Protein AF-A0A9P1DTA5-F1 (afdb_monomer)

Structure (mmCIF, N/CA/C/O backbone):
data_AF-A0A9P1DTA5-F1
#
_entry.id   AF-A0A9P1DTA5-F1
#
loop_
_atom_site.group_PDB
_atom_site.id
_atom_site.type_symbol
_atom_site.label_atom_id
_atom_site.label_alt_id
_atom_site.label_comp_id
_atom_site.label_asym_id
_atom_site.label_entity_id
_atom_site.label_seq_id
_atom_site.pdbx_PDB_ins_code
_atom_site.Cartn_x
_atom_site.Cartn_y
_atom_site.Cartn_z
_atom_site.occupancy
_atom_site.B_iso_or_equiv
_atom_site.auth_seq_id
_atom_site.auth_comp_id
_atom_site.auth_asym_id
_atom_site.auth_atom_id
_atom_site.pdbx_PDB_model_num
ATOM 1 N N . MET A 1 1 ? 10.257 5.209 1.543 1.00 64.12 1 MET A N 1
ATOM 2 C CA . MET A 1 1 ? 9.794 6.612 1.663 1.00 64.12 1 MET A CA 1
ATOM 3 C C . MET A 1 1 ? 10.081 7.332 0.352 1.00 64.12 1 MET A C 1
ATOM 5 O O . MET A 1 1 ? 11.055 6.969 -0.294 1.00 64.12 1 MET A O 1
ATOM 9 N N . VAL A 1 2 ? 9.250 8.292 -0.059 1.00 63.94 2 VAL A N 1
ATOM 10 C CA . VAL A 1 2 ? 9.518 9.131 -1.244 1.00 63.94 2 VAL A CA 1
ATOM 11 C C . VAL A 1 2 ? 10.101 10.446 -0.762 1.00 63.94 2 VAL A C 1
ATOM 13 O O . VAL A 1 2 ? 9.492 11.074 0.106 1.00 63.94 2 VAL A O 1
ATOM 16 N N . GLN A 1 3 ? 11.254 10.836 -1.298 1.00 70.38 3 GLN A N 1
ATOM 17 C CA . GLN A 1 3 ? 11.887 12.116 -1.003 1.00 70.38 3 GLN A CA 1
ATOM 18 C C . GLN A 1 3 ? 11.440 13.157 -2.036 1.00 70.38 3 GLN A C 1
ATOM 20 O O . GLN A 1 3 ? 11.428 12.881 -3.235 1.00 70.38 3 GLN A O 1
ATOM 25 N N . GLN A 1 4 ? 11.030 14.325 -1.560 1.00 68.94 4 GLN A N 1
ATOM 26 C CA . GLN A 1 4 ? 10.697 15.496 -2.361 1.00 68.94 4 GLN A CA 1
ATOM 27 C C . GLN A 1 4 ? 11.977 16.251 -2.753 1.00 68.94 4 GLN A C 1
ATOM 29 O O . GLN A 1 4 ? 13.050 16.020 -2.194 1.00 68.94 4 GLN A O 1
ATOM 34 N N . SER A 1 5 ? 11.870 17.172 -3.714 1.00 71.00 5 SER A N 1
ATOM 35 C CA . SER A 1 5 ? 13.001 17.967 -4.218 1.00 71.00 5 SER A CA 1
ATOM 36 C C . SER A 1 5 ? 13.655 18.868 -3.164 1.00 71.00 5 SER A C 1
ATOM 38 O O . SER A 1 5 ? 14.807 19.250 -3.325 1.00 71.00 5 SER A O 1
ATOM 40 N N . ASP A 1 6 ? 12.937 19.196 -2.089 1.00 78.06 6 ASP A N 1
ATOM 41 C CA . ASP A 1 6 ? 13.423 19.965 -0.935 1.00 78.06 6 ASP A CA 1
ATOM 42 C C . ASP A 1 6 ? 14.106 19.089 0.137 1.00 78.06 6 ASP A C 1
ATOM 44 O O . ASP A 1 6 ? 14.472 19.571 1.208 1.00 78.06 6 ASP A O 1
ATOM 48 N N . GLY A 1 7 ? 14.260 17.788 -0.128 1.00 68.50 7 GLY A N 1
ATOM 49 C CA . GLY A 1 7 ? 14.837 16.819 0.799 1.00 68.50 7 GLY A CA 1
ATOM 50 C C . GLY A 1 7 ? 13.861 16.281 1.851 1.00 68.50 7 GLY A C 1
ATOM 51 O O . GLY A 1 7 ? 14.233 15.355 2.578 1.00 68.50 7 GLY A O 1
ATOM 52 N N . SER A 1 8 ? 12.628 16.796 1.920 1.00 73.12 8 SER A N 1
ATOM 53 C CA . SER A 1 8 ? 11.577 16.299 2.816 1.00 73.12 8 SER A CA 1
ATOM 54 C C . SER A 1 8 ? 10.996 14.969 2.324 1.00 73.12 8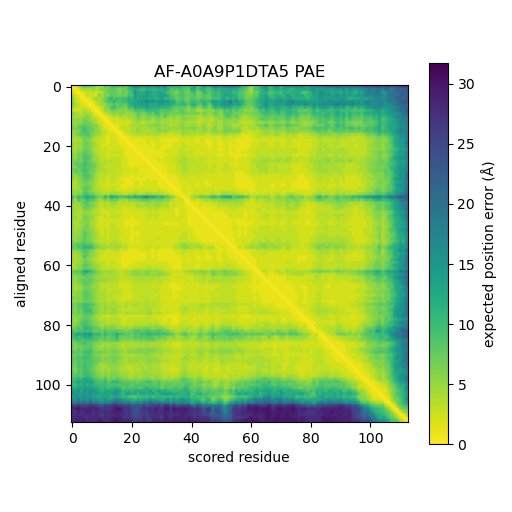 SER A C 1
ATOM 56 O O . SER A 1 8 ? 11.146 14.598 1.164 1.00 73.12 8 SER A O 1
ATOM 58 N N . TYR A 1 9 ? 10.318 14.217 3.194 1.00 76.12 9 TYR A N 1
ATOM 59 C CA . TYR A 1 9 ? 9.663 12.964 2.808 1.00 76.12 9 TYR A CA 1
ATOM 60 C C . TYR A 1 9 ? 8.145 13.130 2.735 1.00 76.12 9 TYR A C 1
ATOM 62 O O . TYR A 1 9 ? 7.539 13.708 3.633 1.00 76.12 9 TYR A O 1
ATOM 70 N N . ILE A 1 10 ? 7.520 12.529 1.716 1.00 76.06 10 ILE A N 1
ATOM 71 C CA . ILE A 1 10 ? 6.056 12.556 1.511 1.00 76.06 10 ILE A CA 1
ATOM 72 C C . ILE A 1 10 ? 5.302 11.858 2.660 1.00 76.06 10 ILE A C 1
ATOM 74 O O . ILE A 1 10 ? 4.147 12.178 2.939 1.00 76.06 10 ILE A O 1
ATOM 78 N N . ALA A 1 11 ? 5.948 10.906 3.340 1.00 79.62 11 ALA A N 1
ATOM 79 C CA . ALA A 1 11 ? 5.387 10.197 4.484 1.00 79.62 11 ALA A CA 1
ATOM 80 C C . ALA A 1 11 ? 6.479 9.827 5.496 1.00 79.62 11 ALA A C 1
ATOM 82 O O . ALA A 1 11 ? 7.542 9.326 5.118 1.00 79.62 11 ALA A O 1
ATOM 83 N N . LYS A 1 12 ? 6.187 10.013 6.789 1.00 80.88 12 LYS A N 1
ATOM 84 C CA . LYS A 1 12 ? 7.048 9.584 7.898 1.00 80.88 12 LYS A CA 1
ATOM 85 C C . LYS A 1 12 ? 6.713 8.144 8.292 1.00 80.88 12 LYS A C 1
ATOM 87 O O . LYS A 1 12 ? 5.633 7.888 8.816 1.00 80.88 12 LYS A O 1
ATOM 92 N N . CYS A 1 13 ? 7.642 7.222 8.059 1.00 84.00 13 CYS A N 1
ATOM 93 C CA . CYS A 1 13 ? 7.523 5.817 8.460 1.00 84.00 13 CYS A CA 1
ATOM 94 C C . CYS A 1 13 ? 8.271 5.602 9.789 1.00 84.00 13 CYS A C 1
ATOM 96 O O . CYS A 1 13 ? 9.454 5.943 9.836 1.00 84.00 13 CYS A O 1
ATOM 98 N N . PRO A 1 14 ? 7.644 5.062 10.856 1.00 81.69 14 PRO A N 1
ATOM 99 C CA . PRO A 1 14 ? 8.314 4.863 12.148 1.00 81.69 14 PRO A CA 1
ATOM 100 C C . PRO A 1 14 ? 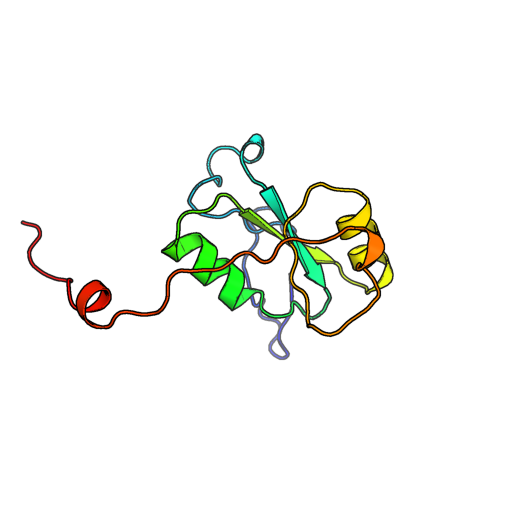9.578 3.993 12.072 1.00 81.69 14 PRO A C 1
ATOM 102 O O . PRO A 1 14 ? 10.548 4.260 12.770 1.00 81.69 14 PRO A O 1
ATOM 105 N N . ASP A 1 15 ? 9.578 2.993 11.192 1.00 83.00 15 ASP A N 1
ATOM 106 C CA . ASP A 1 15 ? 10.688 2.065 10.936 1.00 83.00 15 ASP A CA 1
ATOM 107 C C . ASP A 1 15 ? 11.510 2.439 9.680 1.00 83.00 15 ASP A C 1
ATOM 109 O O . ASP A 1 15 ? 12.358 1.674 9.217 1.00 83.00 15 ASP A O 1
ATOM 113 N N . GLY A 1 16 ? 11.217 3.594 9.072 1.00 83.31 16 GLY A N 1
ATOM 114 C CA . GLY A 1 16 ? 11.819 4.056 7.819 1.00 83.31 16 GLY A CA 1
ATOM 115 C C . GLY A 1 16 ? 11.333 3.349 6.543 1.00 83.31 16 GLY A C 1
ATOM 116 O O . GLY A 1 16 ? 11.763 3.729 5.449 1.00 83.31 16 GLY A O 1
ATOM 117 N N . ARG A 1 17 ? 10.439 2.354 6.624 1.00 85.81 17 ARG A N 1
ATOM 118 C CA . ARG A 1 17 ? 10.028 1.523 5.471 1.00 85.81 17 ARG A CA 1
ATOM 119 C C . ARG A 1 17 ? 8.521 1.400 5.297 1.00 85.81 17 ARG A C 1
ATOM 121 O O . ARG A 1 17 ? 8.054 1.444 4.155 1.00 85.81 17 ARG A O 1
ATOM 128 N N . TRP A 1 18 ? 7.789 1.256 6.390 1.00 91.25 18 TRP A N 1
ATOM 129 C CA . TRP A 1 18 ? 6.358 1.016 6.419 1.00 91.25 18 TRP A CA 1
ATOM 130 C C . TRP A 1 18 ? 5.633 2.135 7.151 1.00 91.25 18 TRP A C 1
ATOM 132 O O . TRP A 1 18 ? 6.022 2.590 8.228 1.00 91.25 18 TRP A O 1
ATOM 142 N N . TRP A 1 19 ? 4.520 2.554 6.568 1.00 93.69 19 TRP A N 1
ATOM 143 C CA . TRP A 1 19 ? 3.552 3.400 7.236 1.00 93.69 19 TRP A CA 1
ATOM 144 C C . TRP A 1 19 ? 2.355 2.539 7.662 1.00 93.69 19 TRP A C 1
ATOM 146 O O . TRP A 1 19 ? 1.581 2.122 6.799 1.00 93.69 19 TRP A O 1
ATOM 156 N N . PRO A 1 20 ? 2.200 2.211 8.957 1.00 95.19 20 PRO A N 1
ATOM 157 C CA . PRO A 1 20 ? 1.049 1.453 9.431 1.00 95.19 20 PRO A CA 1
ATOM 158 C C . PRO A 1 20 ? -0.164 2.362 9.663 1.00 95.19 20 PRO A C 1
ATOM 160 O O . PRO A 1 20 ? -0.069 3.398 10.327 1.00 95.19 20 PRO A O 1
ATOM 163 N N . ALA A 1 21 ? -1.323 1.947 9.154 1.00 95.38 21 ALA A N 1
ATOM 164 C CA . ALA A 1 21 ? -2.585 2.652 9.331 1.00 95.38 21 ALA A CA 1
ATOM 165 C C . ALA A 1 21 ? -3.027 2.679 10.808 1.00 95.38 21 ALA A C 1
ATOM 167 O O . ALA A 1 21 ? -2.706 1.758 11.570 1.00 95.38 21 ALA A O 1
ATOM 168 N N . PRO A 1 22 ? -3.834 3.675 11.230 1.00 95.31 22 PRO A N 1
ATOM 169 C CA . PRO A 1 22 ? -4.335 3.767 12.603 1.00 95.31 22 PRO A CA 1
ATOM 170 C C . PRO A 1 22 ? -4.995 2.483 13.124 1.00 95.31 22 PRO A C 1
ATOM 172 O O . PRO A 1 22 ? -4.806 2.144 14.288 1.00 95.31 22 PRO A O 1
ATOM 175 N N . ALA A 1 23 ? -5.697 1.750 12.255 1.00 96.69 23 ALA A N 1
ATOM 176 C CA . ALA A 1 23 ? -6.400 0.514 12.596 1.00 96.69 23 ALA A CA 1
ATOM 177 C C . ALA A 1 23 ? -5.480 -0.658 12.997 1.00 96.69 23 ALA A C 1
ATOM 179 O O . ALA A 1 23 ? -5.940 -1.578 13.666 1.00 96.69 23 ALA A O 1
ATOM 180 N N . CYS A 1 24 ? -4.197 -0.644 12.610 1.00 95.94 24 CYS A N 1
ATOM 181 C CA . CYS A 1 24 ? -3.265 -1.744 12.894 1.00 95.94 24 CYS A CA 1
ATOM 182 C C . CYS A 1 24 ? -1.896 -1.302 13.438 1.00 95.94 24 CYS A C 1
ATOM 184 O O . CYS A 1 24 ? -1.051 -2.140 13.729 1.00 95.94 24 CYS A O 1
ATOM 186 N N . ARG A 1 25 ? -1.650 -0.002 13.649 1.00 94.38 25 ARG A N 1
ATOM 187 C CA . ARG A 1 25 ? -0.346 0.498 14.136 1.00 94.38 25 ARG A CA 1
ATOM 188 C C . ARG A 1 25 ? 0.052 0.033 15.542 1.00 94.38 25 ARG A C 1
ATOM 190 O O . ARG A 1 25 ? 1.216 0.166 15.897 1.00 94.38 25 ARG A O 1
ATOM 197 N N . SER A 1 26 ? -0.893 -0.464 16.341 1.00 94.81 26 SER A N 1
ATOM 198 C CA . SER A 1 26 ? -0.609 -1.076 17.646 1.00 94.81 26 SER A CA 1
ATOM 199 C C . SER A 1 26 ? -0.150 -2.533 17.540 1.00 94.81 26 SER A C 1
ATOM 201 O O . SER A 1 26 ? 0.469 -3.031 18.473 1.00 94.81 26 SER A O 1
ATOM 203 N N . ASP A 1 27 ? -0.440 -3.209 16.425 1.00 94.94 27 ASP A N 1
ATOM 204 C CA . ASP A 1 27 ? -0.098 -4.609 16.177 1.00 94.94 27 ASP A CA 1
ATOM 205 C C . ASP A 1 27 ? 0.048 -4.852 14.667 1.00 94.94 27 ASP A C 1
ATOM 207 O O . ASP A 1 27 ? -0.928 -5.073 13.943 1.00 94.94 27 ASP A O 1
ATOM 211 N N . LEU A 1 28 ? 1.298 -4.818 14.194 1.00 92.50 28 LEU A N 1
ATOM 212 C CA . LEU A 1 28 ? 1.617 -4.925 12.769 1.00 92.50 28 LEU A CA 1
ATOM 213 C C . LEU A 1 28 ? 1.221 -6.274 12.156 1.00 92.50 28 LEU A C 1
ATOM 215 O O . LEU A 1 28 ? 1.062 -6.351 10.939 1.00 92.50 28 LEU A O 1
ATOM 219 N N . THR A 1 29 ? 1.013 -7.319 12.966 1.00 93.69 29 THR A N 1
ATOM 220 C CA . THR A 1 29 ? 0.574 -8.636 12.470 1.00 93.69 29 THR A CA 1
ATOM 221 C C . THR A 1 29 ? -0.847 -8.607 11.904 1.00 93.69 29 THR A C 1
ATOM 223 O O . THR A 1 29 ? -1.214 -9.463 11.102 1.00 93.69 29 THR A O 1
ATOM 226 N N . LYS A 1 30 ? -1.633 -7.587 12.273 1.00 95.06 30 LYS A N 1
ATOM 227 C CA . LYS A 1 30 ? -2.995 -7.356 11.775 1.00 95.06 30 LYS A CA 1
ATOM 228 C C . LYS A 1 30 ? -3.038 -6.522 10.501 1.00 95.06 30 LYS A C 1
ATOM 230 O O . LYS A 1 30 ? -4.109 -6.365 9.918 1.00 95.06 30 LYS A O 1
ATOM 235 N N . CYS A 1 31 ? -1.910 -5.949 10.085 1.00 95.62 31 CYS A N 1
ATOM 236 C CA . CYS A 1 31 ? -1.866 -5.129 8.887 1.00 95.62 31 CYS A CA 1
ATOM 237 C C . CYS A 1 31 ? -1.848 -5.992 7.617 1.00 95.62 31 CYS A C 1
ATOM 239 O O . CYS A 1 31 ? -1.158 -7.004 7.526 1.00 95.62 31 CYS A O 1
ATOM 241 N N . ILE A 1 32 ? -2.542 -5.520 6.587 1.00 96.19 32 ILE A N 1
ATOM 242 C CA . ILE A 1 32 ? -2.458 -6.015 5.220 1.00 96.19 32 ILE A CA 1
ATOM 243 C C . ILE A 1 32 ? -1.270 -5.314 4.546 1.00 96.19 32 ILE A C 1
ATOM 245 O O . ILE A 1 32 ? -1.272 -4.076 4.453 1.00 96.19 32 ILE A O 1
ATOM 249 N N . PRO A 1 33 ? -0.259 -6.057 4.056 1.00 95.50 33 PRO A N 1
ATOM 250 C CA . PRO A 1 33 ? 0.816 -5.473 3.266 1.00 95.50 33 PRO A CA 1
ATOM 251 C C . PRO A 1 33 ? 0.226 -4.732 2.068 1.00 95.50 33 PRO A C 1
ATOM 253 O O . PRO A 1 33 ? -0.601 -5.276 1.338 1.00 95.50 33 PRO A O 1
ATOM 256 N N . THR A 1 34 ? 0.610 -3.472 1.900 1.00 95.75 34 THR A N 1
ATOM 257 C CA . THR A 1 34 ? 0.092 -2.597 0.852 1.00 95.75 34 THR A CA 1
ATOM 258 C C . THR A 1 34 ? 1.243 -1.951 0.104 1.00 95.75 34 THR A C 1
ATOM 260 O O . THR A 1 34 ? 2.051 -1.232 0.693 1.00 95.75 34 THR A O 1
ATOM 263 N N . PHE A 1 35 ? 1.326 -2.195 -1.199 1.00 94.88 35 PHE A N 1
ATOM 264 C CA . PHE A 1 35 ? 2.453 -1.745 -2.007 1.00 94.88 35 PHE A CA 1
ATOM 265 C C . PHE A 1 35 ? 2.053 -0.659 -3.000 1.00 94.88 35 PHE A C 1
ATOM 267 O O . PHE A 1 35 ? 1.033 -0.730 -3.682 1.00 94.88 35 PHE A O 1
ATOM 274 N N . THR A 1 36 ? 2.925 0.328 -3.140 1.0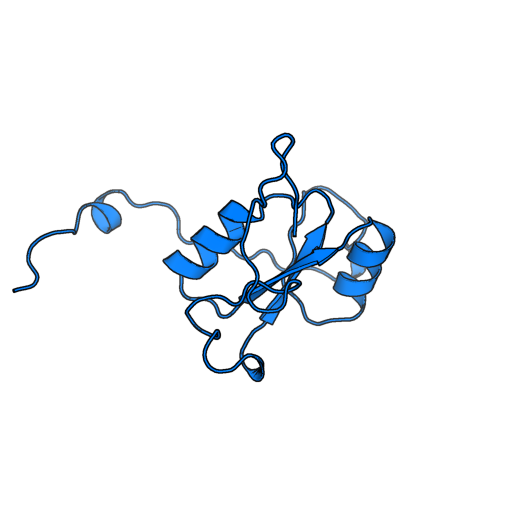0 92.88 36 THR A N 1
ATOM 275 C CA . THR A 1 36 ? 2.991 1.189 -4.321 1.00 92.88 36 THR A CA 1
ATOM 276 C C . THR A 1 36 ? 4.374 1.070 -4.951 1.00 92.88 36 THR A C 1
ATOM 278 O O . THR A 1 36 ? 5.298 0.549 -4.319 1.00 92.88 36 THR A O 1
ATOM 281 N N . ALA A 1 37 ? 4.542 1.531 -6.185 1.00 89.75 37 ALA A N 1
ATOM 282 C CA . ALA A 1 37 ? 5.851 1.595 -6.826 1.00 89.75 37 ALA A CA 1
ATOM 283 C C . ALA A 1 37 ? 6.400 3.023 -6.798 1.00 89.75 37 ALA A C 1
ATOM 285 O O . ALA A 1 37 ? 5.656 3.988 -6.614 1.00 89.75 37 ALA A O 1
ATOM 286 N N . SER A 1 38 ? 7.716 3.152 -6.951 1.00 81.69 38 SER A N 1
ATOM 287 C CA . SER A 1 38 ? 8.416 4.435 -7.030 1.00 81.69 38 SER A CA 1
ATOM 288 C C . SER A 1 38 ? 7.899 5.284 -8.203 1.00 81.69 38 SER A C 1
ATOM 290 O O . SER A 1 38 ? 7.764 4.746 -9.302 1.00 81.69 38 SER A O 1
ATOM 292 N N . PRO A 1 39 ? 7.611 6.588 -8.006 1.00 84.00 39 PRO A N 1
ATOM 293 C CA . PRO A 1 39 ? 7.919 7.433 -6.846 1.00 84.00 39 PRO A CA 1
ATOM 294 C C . PRO A 1 39 ? 6.794 7.520 -5.794 1.00 84.00 39 PRO A C 1
ATOM 296 O O . PRO A 1 39 ? 6.576 8.570 -5.211 1.00 84.00 39 PRO A O 1
ATOM 299 N N . GLY A 1 40 ? 6.051 6.448 -5.525 1.00 86.62 40 GLY A N 1
ATOM 300 C CA . GLY A 1 40 ? 4.983 6.411 -4.520 1.00 86.62 40 GLY A CA 1
ATOM 301 C C . GLY A 1 40 ? 3.617 6.825 -5.057 1.00 86.62 40 GLY A C 1
ATOM 302 O O . GLY A 1 40 ? 2.931 7.665 -4.466 1.00 86.62 40 GLY A O 1
ATOM 303 N N . TRP A 1 41 ? 3.201 6.231 -6.174 1.00 88.19 41 TRP A N 1
ATOM 304 C CA . TRP A 1 41 ? 1.911 6.523 -6.799 1.00 88.19 41 TRP A CA 1
ATOM 305 C C . TRP A 1 41 ? 0.745 6.370 -5.820 1.00 88.19 41 TRP A C 1
ATOM 307 O O . TRP A 1 41 ? 0.612 5.354 -5.133 1.00 88.19 41 TRP A O 1
ATOM 317 N N . LYS A 1 42 ? -0.088 7.417 -5.744 1.00 90.50 42 LYS A N 1
ATOM 318 C CA . LYS A 1 42 ? -1.253 7.524 -4.848 1.00 90.50 42 LYS A CA 1
ATOM 319 C C . LYS A 1 42 ? -0.957 7.270 -3.360 1.00 90.50 42 LYS A C 1
ATOM 321 O O . LYS A 1 42 ? -1.900 7.058 -2.604 1.00 90.50 42 LYS A O 1
ATOM 326 N N . LEU A 1 43 ? 0.301 7.343 -2.910 1.00 91.56 43 LEU A N 1
ATOM 327 C CA . LEU A 1 43 ? 0.688 7.046 -1.524 1.00 91.56 43 LEU A CA 1
ATOM 328 C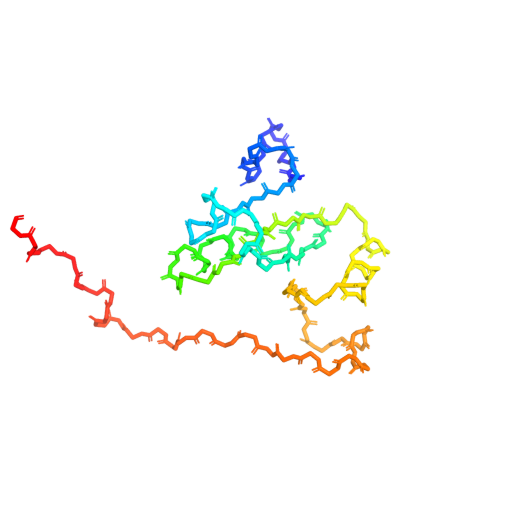 C . LEU A 1 43 ? -0.158 7.825 -0.504 1.00 91.56 43 LEU A C 1
ATOM 330 O O . LEU A 1 43 ? -0.786 7.222 0.361 1.00 91.56 43 LEU A O 1
ATOM 334 N N . GLN A 1 44 ? -0.227 9.152 -0.647 1.00 90.75 44 GLN A N 1
ATOM 335 C CA . GLN A 1 44 ? -1.001 10.013 0.254 1.00 90.75 44 GLN A CA 1
ATOM 336 C C . GLN A 1 44 ? -2.499 9.696 0.221 1.00 90.75 44 GLN A C 1
ATOM 338 O O . GLN A 1 44 ? -3.139 9.680 1.267 1.00 90.75 44 GLN A O 1
ATOM 343 N N . ALA A 1 45 ? -3.050 9.401 -0.959 1.00 91.56 45 ALA A N 1
ATOM 344 C CA . ALA A 1 45 ? -4.457 9.040 -1.096 1.00 91.56 45 ALA A CA 1
ATOM 345 C C . ALA A 1 45 ? -4.759 7.724 -0.369 1.00 91.56 45 ALA A C 1
ATOM 347 O O . ALA A 1 45 ? -5.706 7.664 0.401 1.00 91.56 45 ALA A O 1
ATOM 348 N N . MET A 1 46 ? -3.912 6.701 -0.517 1.00 93.12 46 MET A N 1
ATOM 349 C CA . MET A 1 46 ? -4.065 5.442 0.221 1.00 93.12 46 MET A CA 1
ATOM 350 C C . MET A 1 46 ? -3.948 5.644 1.735 1.00 93.12 46 MET A C 1
ATOM 352 O O . MET A 1 46 ? -4.762 5.106 2.481 1.00 93.12 46 MET A O 1
ATOM 356 N N . MET A 1 47 ? -3.007 6.471 2.201 1.00 93.31 47 MET A N 1
ATOM 357 C CA . MET A 1 47 ? -2.918 6.845 3.619 1.00 93.31 47 MET A CA 1
ATOM 358 C C . MET A 1 47 ? -4.209 7.520 4.105 1.00 93.31 47 MET A C 1
ATOM 360 O O . MET A 1 47 ? -4.744 7.151 5.148 1.00 93.31 47 MET A O 1
ATOM 364 N N . GLN A 1 48 ? -4.759 8.461 3.336 1.00 92.69 48 GLN A N 1
ATOM 365 C CA . GLN A 1 48 ? -6.023 9.122 3.668 1.00 92.69 48 GLN A CA 1
ATOM 366 C C . GLN A 1 48 ? -7.203 8.144 3.658 1.00 92.69 48 GLN A C 1
ATOM 368 O O . GLN A 1 48 ? -8.000 8.153 4.590 1.00 92.69 48 GLN A O 1
ATOM 373 N N . TRP A 1 49 ? -7.297 7.258 2.665 1.00 92.69 49 TRP A N 1
ATOM 374 C CA . TRP A 1 49 ? -8.360 6.257 2.587 1.00 92.69 49 TRP A CA 1
ATOM 375 C C . TRP A 1 49 ? -8.303 5.275 3.754 1.00 92.69 49 TRP A C 1
ATOM 377 O O . TRP A 1 49 ? -9.338 4.986 4.344 1.00 92.69 49 TRP A O 1
ATOM 387 N N . THR A 1 50 ? -7.115 4.798 4.139 1.00 94.00 50 THR A N 1
ATOM 388 C CA . THR A 1 50 ? -6.977 3.928 5.323 1.00 94.00 50 THR A CA 1
ATOM 389 C C . THR A 1 50 ? -7.407 4.628 6.604 1.00 94.00 50 THR A C 1
ATOM 391 O O . THR A 1 50 ? -8.070 4.019 7.440 1.00 94.00 50 THR A O 1
ATOM 394 N N . ALA A 1 51 ? -7.066 5.910 6.756 1.00 92.81 51 ALA A N 1
ATOM 395 C CA . ALA A 1 51 ? -7.459 6.698 7.915 1.00 92.81 51 ALA A CA 1
ATOM 396 C C . ALA A 1 51 ? -8.970 6.985 7.937 1.00 92.81 51 ALA A C 1
ATOM 398 O O . ALA A 1 51 ? -9.570 6.954 9.006 1.00 92.81 51 ALA A O 1
ATOM 399 N N . ALA A 1 52 ? -9.575 7.240 6.774 1.00 91.69 52 ALA A N 1
ATOM 400 C CA . ALA A 1 52 ? -10.993 7.567 6.644 1.00 91.69 52 ALA A CA 1
ATOM 401 C C . ALA A 1 52 ? -11.908 6.338 6.765 1.00 91.69 52 ALA A C 1
ATOM 403 O O . ALA A 1 52 ? -12.928 6.403 7.442 1.00 91.69 52 ALA A O 1
ATOM 404 N N . TYR A 1 53 ? -11.541 5.221 6.132 1.00 90.81 53 TYR A N 1
ATOM 405 C CA . TYR A 1 53 ? -12.376 4.015 6.044 1.00 90.81 53 TYR A CA 1
ATOM 406 C C . TYR A 1 53 ? -11.951 2.893 7.0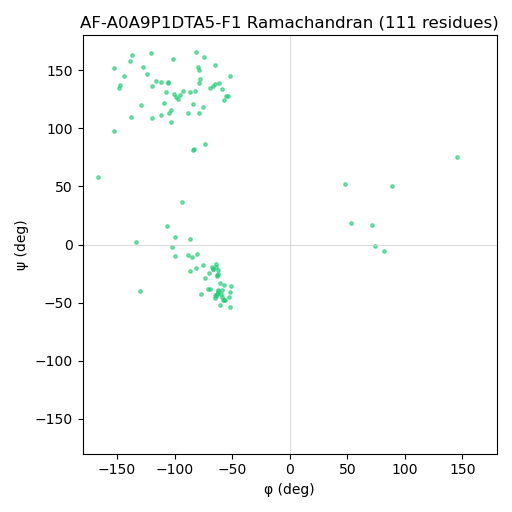00 1.00 90.81 53 TYR A C 1
ATOM 408 O O . TYR A 1 53 ? -12.580 1.841 7.034 1.00 90.81 53 TYR A O 1
ATOM 416 N N . GLY A 1 54 ? -10.879 3.087 7.772 1.00 92.06 54 GLY A N 1
ATOM 417 C CA . GLY A 1 54 ? -10.507 2.192 8.869 1.00 92.06 54 GLY A CA 1
ATOM 418 C C . GLY A 1 54 ? -9.963 0.821 8.457 1.00 92.06 54 GLY A C 1
ATOM 419 O O . GLY A 1 54 ? -9.920 -0.076 9.297 1.00 92.06 54 GLY A O 1
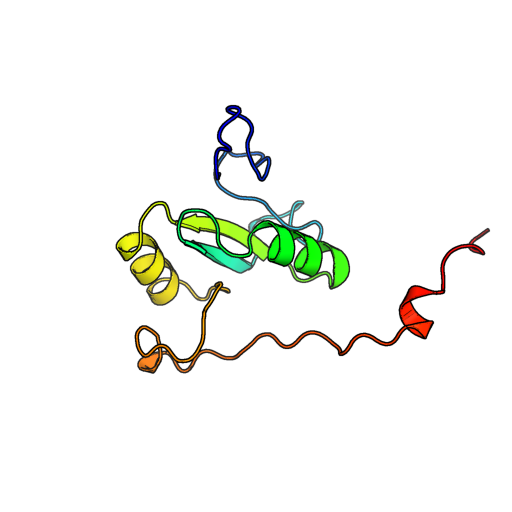ATOM 420 N N . PHE A 1 55 ? -9.530 0.621 7.207 1.00 92.25 55 PHE A N 1
ATOM 421 C CA . PHE A 1 55 ? -8.944 -0.664 6.813 1.00 92.25 55 PHE A CA 1
ATOM 422 C C . PHE A 1 55 ? -7.476 -0.796 7.279 1.00 92.25 55 PHE A C 1
ATOM 424 O O . PHE A 1 55 ? -6.706 0.170 7.204 1.00 92.25 55 PHE A O 1
ATOM 431 N N . PRO A 1 56 ? -7.061 -1.978 7.777 1.00 96.19 56 PRO A N 1
ATOM 432 C CA . PRO A 1 56 ? -5.776 -2.159 8.447 1.00 96.19 56 PRO A CA 1
ATOM 433 C C . PRO A 1 56 ? -4.646 -2.365 7.435 1.00 96.19 56 PRO A C 1
ATOM 435 O O . PRO A 1 56 ? -4.267 -3.494 7.160 1.00 96.19 56 PRO A O 1
ATOM 438 N N . ALA A 1 57 ? -4.093 -1.300 6.859 1.00 96.12 57 ALA A N 1
ATOM 439 C CA . ALA A 1 57 ? -3.021 -1.400 5.863 1.00 96.12 57 ALA A CA 1
ATOM 440 C C . ALA A 1 57 ? -1.650 -0.992 6.425 1.00 96.12 57 ALA A C 1
ATOM 442 O O . ALA A 1 57 ? -1.535 0.006 7.133 1.00 96.12 57 ALA A O 1
ATOM 443 N N . ALA A 1 58 ? -0.596 -1.723 6.061 1.00 95.88 58 ALA A N 1
ATOM 444 C CA . ALA A 1 58 ? 0.787 -1.265 6.191 1.00 95.88 58 ALA A CA 1
ATOM 445 C C . ALA A 1 58 ? 1.292 -0.892 4.799 1.00 95.88 58 ALA A C 1
ATOM 447 O O . ALA A 1 58 ? 1.404 -1.757 3.936 1.00 95.88 58 ALA A O 1
ATOM 448 N N . ILE A 1 59 ? 1.564 0.390 4.562 1.00 94.94 59 ILE A N 1
ATOM 449 C CA . ILE A 1 59 ? 1.856 0.918 3.227 1.00 94.94 59 ILE A CA 1
ATOM 450 C C . ILE A 1 59 ? 3.365 1.095 3.050 1.00 94.94 59 ILE A C 1
ATOM 452 O O . ILE A 1 59 ? 4.019 1.737 3.873 1.00 94.94 59 ILE A O 1
ATOM 456 N N . SER A 1 60 ? 3.918 0.564 1.961 1.00 92.62 60 SER A N 1
ATOM 457 C CA . SER A 1 60 ? 5.320 0.758 1.580 1.00 92.62 60 SER A CA 1
ATOM 458 C C . SER A 1 60 ? 5.483 1.028 0.085 1.00 92.62 60 SER A C 1
ATOM 460 O O . SER A 1 60 ? 4.587 0.789 -0.727 1.00 92.62 60 SER A O 1
ATOM 462 N N . ILE A 1 61 ? 6.655 1.550 -0.278 1.00 92.00 61 ILE A N 1
ATOM 463 C CA . ILE A 1 61 ? 7.038 1.853 -1.656 1.00 92.00 61 ILE A CA 1
ATOM 464 C C . ILE A 1 61 ? 8.104 0.857 -2.086 1.00 92.00 61 ILE A C 1
ATOM 466 O O . ILE A 1 61 ? 9.190 0.803 -1.507 1.00 92.00 61 ILE A O 1
ATOM 470 N N . SER A 1 62 ? 7.813 0.125 -3.151 1.00 91.56 62 SER A N 1
ATOM 471 C CA . SER A 1 62 ? 8.807 -0.658 -3.872 1.00 91.56 62 SER A CA 1
ATOM 472 C C . SER A 1 62 ? 9.658 0.291 -4.714 1.00 91.56 62 SER A C 1
ATOM 474 O O . SER A 1 62 ? 9.145 1.004 -5.575 1.00 91.56 62 SER A O 1
ATOM 476 N N . ASN A 1 63 ? 10.959 0.331 -4.433 1.00 85.25 63 ASN A N 1
ATOM 477 C CA . ASN A 1 63 ? 11.905 1.297 -5.004 1.00 85.25 63 ASN A CA 1
ATOM 478 C C . ASN A 1 63 ? 12.070 1.206 -6.532 1.00 85.25 63 ASN A C 1
ATOM 480 O O . ASN A 1 63 ? 12.417 2.204 -7.155 1.00 85.25 63 ASN A O 1
ATOM 484 N N . VAL A 1 64 ? 11.813 0.040 -7.128 1.00 87.62 64 VAL A N 1
ATOM 485 C CA . VAL A 1 64 ? 11.864 -0.201 -8.577 1.00 87.62 64 VAL A CA 1
ATOM 486 C C . VAL A 1 64 ? 10.700 -1.084 -9.022 1.00 87.62 64 VAL A C 1
ATOM 488 O O . VAL A 1 64 ? 10.150 -1.843 -8.220 1.00 87.62 64 VAL A O 1
ATOM 491 N N . TRP A 1 65 ? 10.357 -1.014 -10.309 1.00 89.81 65 TRP A N 1
ATOM 492 C CA . TRP A 1 65 ? 9.233 -1.745 -10.901 1.00 89.81 65 TRP A CA 1
ATOM 493 C C . TRP A 1 65 ? 9.311 -3.264 -10.688 1.00 89.81 65 TRP A C 1
ATOM 495 O O . TRP A 1 65 ? 8.367 -3.859 -10.182 1.00 89.81 65 TRP A O 1
ATOM 505 N N . GLY A 1 66 ? 10.466 -3.889 -10.942 1.00 93.38 66 GLY A N 1
ATOM 506 C CA . GLY A 1 66 ? 10.623 -5.337 -10.741 1.00 93.38 66 GLY A CA 1
ATOM 507 C C . GLY A 1 66 ? 10.400 -5.790 -9.290 1.00 93.38 66 GLY A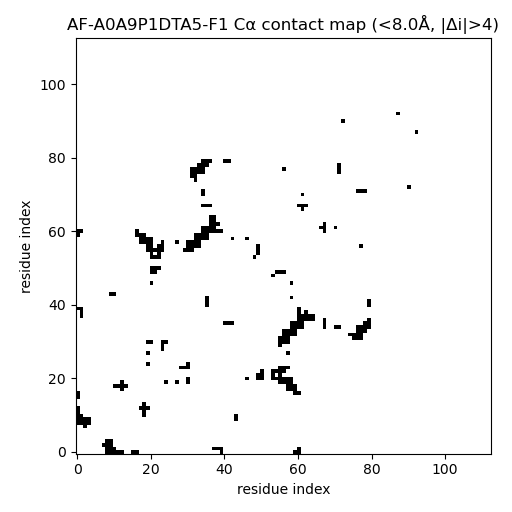 C 1
ATOM 508 O O . GLY A 1 66 ? 9.845 -6.859 -9.047 1.00 93.38 66 GLY A O 1
ATOM 509 N N . ASN A 1 67 ? 10.756 -4.956 -8.305 1.00 92.88 67 ASN A N 1
ATOM 510 C CA . ASN A 1 67 ? 10.457 -5.242 -6.900 1.00 92.88 67 ASN A CA 1
ATOM 511 C C . ASN A 1 67 ? 8.963 -5.108 -6.612 1.00 92.88 67 ASN A C 1
ATOM 513 O O . ASN A 1 67 ? 8.422 -5.910 -5.859 1.00 92.88 67 ASN A O 1
ATOM 517 N N . PHE A 1 68 ? 8.297 -4.124 -7.216 1.00 93.56 68 PHE A N 1
ATOM 518 C CA . PHE A 1 68 ? 6.853 -3.967 -7.094 1.00 93.56 68 PHE A CA 1
ATOM 519 C C . PHE A 1 68 ? 6.115 -5.200 -7.625 1.00 93.56 68 PHE A C 1
ATOM 521 O O . PHE A 1 68 ? 5.346 -5.804 -6.880 1.00 93.56 68 PHE A O 1
ATOM 528 N N . GLU A 1 69 ? 6.423 -5.636 -8.849 1.00 94.50 69 GLU A N 1
ATOM 529 C CA . GLU A 1 69 ? 5.846 -6.858 -9.420 1.00 94.50 69 GLU A CA 1
ATOM 530 C C . GLU A 1 69 ? 6.106 -8.080 -8.541 1.00 94.50 69 GLU A C 1
ATOM 532 O O . GLU A 1 69 ? 5.183 -8.835 -8.228 1.00 94.50 69 GLU A O 1
ATOM 537 N N . LYS A 1 70 ? 7.356 -8.257 -8.095 1.00 95.12 70 LYS A N 1
ATOM 538 C CA . LYS A 1 70 ? 7.729 -9.364 -7.215 1.00 95.12 70 LYS A CA 1
ATOM 539 C C . LYS A 1 70 ? 6.918 -9.340 -5.923 1.00 95.12 70 LYS A C 1
ATOM 541 O O . LYS A 1 70 ? 6.396 -10.379 -5.529 1.00 95.12 70 LYS A O 1
ATOM 546 N N . HIS A 1 71 ? 6.801 -8.189 -5.261 1.00 94.00 71 HIS A N 1
ATOM 547 C CA . HIS A 1 71 ? 6.058 -8.071 -4.007 1.00 94.00 71 HIS A CA 1
ATOM 548 C C . HIS A 1 71 ? 4.566 -8.349 -4.199 1.00 94.00 71 HIS A C 1
ATOM 550 O O . HIS A 1 71 ? 4.003 -9.131 -3.435 1.00 94.00 71 HIS A O 1
ATOM 556 N N . VAL A 1 72 ? 3.944 -7.777 -5.233 1.00 94.25 72 VAL A N 1
ATOM 557 C CA . VAL A 1 72 ? 2.523 -8.008 -5.535 1.00 94.25 72 VAL A CA 1
ATOM 558 C C . VAL A 1 72 ? 2.254 -9.490 -5.794 1.00 94.25 72 VAL A C 1
ATOM 560 O O . VAL A 1 72 ? 1.297 -10.032 -5.252 1.00 94.25 72 VAL A O 1
ATOM 563 N N . ARG A 1 73 ? 3.127 -10.177 -6.539 1.00 94.25 73 ARG A N 1
ATOM 564 C CA . ARG A 1 73 ? 2.974 -11.614 -6.827 1.00 94.25 73 ARG A CA 1
ATOM 565 C C . ARG A 1 73 ? 3.291 -12.525 -5.641 1.00 94.25 73 ARG A C 1
ATOM 567 O O . ARG A 1 73 ? 2.752 -13.623 -5.568 1.00 94.25 73 ARG A O 1
ATOM 574 N N . SER A 1 74 ? 4.179 -12.106 -4.740 1.00 95.12 74 SER A N 1
ATOM 575 C CA . SER A 1 74 ? 4.657 -12.958 -3.639 1.00 95.12 74 SER A CA 1
ATOM 576 C C . SER A 1 74 ? 3.771 -12.904 -2.396 1.00 95.12 74 SER A C 1
ATOM 578 O O . SER A 1 74 ? 3.820 -13.817 -1.574 1.00 95.12 74 SER A O 1
ATOM 580 N N . PHE A 1 75 ? 2.988 -11.838 -2.224 1.00 91.81 75 PHE A N 1
ATOM 581 C CA . PHE A 1 75 ? 2.212 -11.607 -1.009 1.00 91.81 75 PHE A CA 1
ATOM 582 C C . PHE A 1 75 ? 0.727 -11.434 -1.315 1.00 91.81 75 PHE A C 1
ATOM 584 O O . PHE A 1 75 ? 0.345 -10.808 -2.300 1.00 91.81 75 PHE A O 1
ATOM 591 N N . ARG A 1 76 ? -0.130 -11.896 -0.397 1.00 90.31 76 ARG A N 1
ATOM 592 C CA . ARG A 1 76 ? -1.549 -11.522 -0.395 1.00 90.31 76 ARG A CA 1
ATOM 593 C C . ARG A 1 76 ? -1.678 -10.075 0.084 1.00 90.31 76 ARG A C 1
ATOM 595 O O . ARG A 1 76 ? -1.822 -9.825 1.280 1.00 90.31 76 ARG A O 1
ATOM 602 N N . ALA A 1 77 ? -1.561 -9.144 -0.853 1.00 93.31 77 ALA A N 1
ATOM 603 C CA . ALA A 1 77 ? -1.370 -7.728 -0.583 1.00 93.31 77 ALA A CA 1
ATOM 604 C C . ALA A 1 77 ? -2.388 -6.845 -1.312 1.00 93.31 77 ALA A C 1
ATOM 606 O O . ALA A 1 77 ? -2.867 -7.177 -2.398 1.00 93.31 77 ALA A O 1
ATOM 607 N N . LEU A 1 78 ? -2.658 -5.675 -0.734 1.00 94.75 78 LEU A N 1
ATOM 608 C CA . LEU A 1 78 ? -3.251 -4.566 -1.475 1.00 94.75 78 LEU A CA 1
ATOM 609 C C . LEU A 1 78 ? -2.156 -3.880 -2.292 1.00 94.75 78 LEU A C 1
ATOM 611 O O . LEU A 1 78 ? -0.987 -3.856 -1.903 1.00 94.75 78 LEU A O 1
ATOM 615 N N . HIS A 1 79 ? -2.510 -3.299 -3.428 1.00 94.31 79 HIS A N 1
ATOM 616 C CA . HIS A 1 79 ? -1.550 -2.536 -4.209 1.00 94.31 79 HIS A CA 1
ATOM 617 C C . HIS A 1 79 ? -2.233 -1.460 -5.040 1.00 94.31 79 HIS A C 1
ATOM 619 O O . HIS A 1 79 ? -3.396 -1.585 -5.418 1.00 94.31 79 HIS A O 1
ATOM 625 N N . TYR A 1 80 ? -1.497 -0.385 -5.311 1.00 91.94 80 TYR A N 1
ATOM 626 C CA . TYR A 1 80 ? -1.904 0.577 -6.326 1.00 91.94 80 TYR A CA 1
ATOM 627 C C . TYR A 1 80 ? -1.841 -0.080 -7.705 1.00 91.94 80 TYR A C 1
ATOM 629 O O . TYR A 1 80 ? -0.848 -0.728 -8.032 1.00 91.94 80 TYR A O 1
ATOM 637 N N . TRP A 1 81 ? -2.860 0.146 -8.529 1.00 91.94 81 TRP A N 1
ATOM 638 C CA . TRP A 1 81 ? -2.844 -0.287 -9.917 1.00 91.94 81 TRP A CA 1
ATOM 639 C C . TRP A 1 81 ? -3.538 0.720 -10.828 1.00 91.94 81 TRP A C 1
ATOM 641 O O . TRP A 1 81 ? -4.515 1.359 -10.431 1.00 91.94 81 TRP A O 1
ATOM 651 N N . TRP A 1 82 ? -3.020 0.861 -12.046 1.00 85.88 82 TRP A N 1
ATOM 652 C CA . TRP A 1 82 ? -3.637 1.635 -13.118 1.00 85.88 82 TRP A CA 1
ATOM 653 C C . TRP A 1 82 ? -4.200 0.664 -14.161 1.00 85.88 82 TRP A C 1
ATOM 655 O O . TRP A 1 82 ? -3.521 -0.277 -14.553 1.00 85.88 82 TRP A O 1
ATOM 665 N N . VAL A 1 83 ? -5.452 0.866 -14.572 1.00 84.75 83 VAL A N 1
ATOM 666 C CA . VAL A 1 83 ? -6.172 -0.002 -15.520 1.00 84.75 83 VAL A CA 1
ATOM 667 C C . VAL A 1 83 ? -6.478 0.806 -16.785 1.00 84.75 83 VAL A C 1
ATOM 669 O O . VAL A 1 83 ? -6.873 1.969 -16.650 1.00 84.75 83 VAL A O 1
ATOM 672 N N . PRO A 1 84 ? -6.372 0.212 -17.991 1.00 85.12 84 PRO A N 1
ATOM 673 C CA . PRO A 1 84 ? -6.079 -1.202 -18.276 1.00 85.12 84 PRO A CA 1
ATOM 674 C C . PRO A 1 84 ? -4.577 -1.533 -18.347 1.00 85.12 84 PRO A C 1
ATOM 676 O O . PRO A 1 84 ? -3.836 -0.879 -19.070 1.00 85.12 84 PRO A O 1
ATOM 679 N N . ASP A 1 85 ? -4.147 -2.590 -17.646 1.00 87.25 85 ASP A N 1
ATOM 680 C CA . ASP A 1 85 ? -2.777 -3.128 -17.698 1.00 87.25 85 ASP A CA 1
ATOM 681 C C . ASP A 1 85 ? -2.792 -4.654 -17.473 1.00 87.25 85 ASP A C 1
ATOM 683 O O . ASP A 1 85 ? -3.495 -5.151 -16.585 1.00 87.25 85 ASP A O 1
ATOM 687 N N . SER A 1 86 ? -2.045 -5.401 -18.293 1.00 91.44 86 SER A N 1
ATOM 688 C CA . SER A 1 86 ? -2.032 -6.869 -18.302 1.00 91.44 86 SER A CA 1
ATOM 689 C C . SER A 1 86 ? -1.089 -7.506 -17.280 1.00 91.44 86 SER A C 1
ATOM 691 O O . SER A 1 86 ? -1.173 -8.713 -17.072 1.00 91.44 86 SER A O 1
ATOM 693 N N . THR A 1 87 ? -0.203 -6.749 -16.630 1.00 92.44 87 THR A N 1
ATOM 694 C CA . THR A 1 87 ? 0.864 -7.297 -15.771 1.00 92.44 87 THR A CA 1
ATOM 695 C C . THR A 1 87 ? 0.313 -8.255 -14.714 1.00 92.44 87 THR A C 1
ATOM 697 O O . THR A 1 87 ? 0.840 -9.352 -14.542 1.00 92.44 87 THR A O 1
ATOM 700 N N . PHE A 1 88 ? -0.782 -7.899 -14.038 1.00 91.81 88 PHE A N 1
ATOM 701 C CA . PHE A 1 88 ? -1.388 -8.729 -12.988 1.00 91.81 88 PHE A CA 1
ATOM 702 C C . PHE A 1 88 ? -2.694 -9.412 -13.412 1.00 91.81 88 PHE A C 1
ATOM 704 O O . PHE A 1 88 ? -3.428 -9.891 -12.552 1.00 91.81 88 PHE A O 1
ATOM 711 N N . VAL A 1 89 ? -3.001 -9.489 -14.714 1.00 90.62 89 VAL A N 1
ATOM 712 C CA . VAL A 1 89 ? -4.294 -10.018 -15.193 1.00 90.62 89 VAL A CA 1
ATOM 713 C C . VAL A 1 89 ? -4.544 -11.459 -14.740 1.00 90.62 89 VAL A C 1
ATOM 715 O O . VAL A 1 89 ? -5.644 -11.793 -14.307 1.00 90.62 89 VAL A O 1
ATOM 718 N N . GLU A 1 90 ? -3.501 -12.289 -14.741 1.00 91.62 90 GLU A N 1
ATOM 719 C CA . GLU A 1 90 ? -3.563 -13.699 -14.335 1.00 91.62 90 GLU A CA 1
ATOM 720 C C . GLU A 1 90 ? -3.861 -13.880 -12.842 1.00 91.62 90 GLU A C 1
A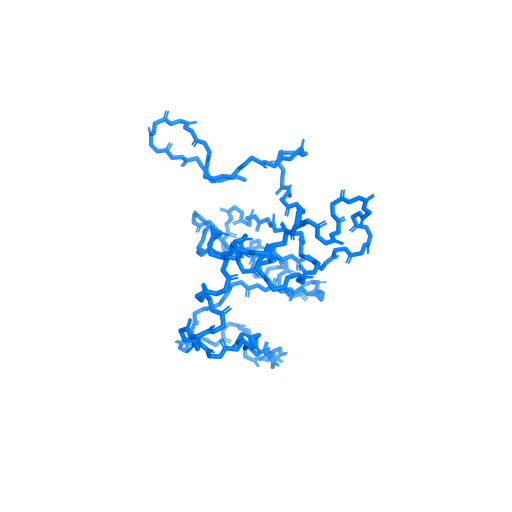TOM 722 O O . GLU A 1 90 ? -4.338 -14.931 -12.424 1.00 91.62 90 GLU A O 1
ATOM 727 N N . MET A 1 91 ? -3.610 -12.850 -12.027 1.00 90.62 91 MET A N 1
ATOM 728 C CA . MET A 1 91 ? -3.905 -12.875 -10.594 1.00 90.62 91 MET A CA 1
ATOM 729 C C . MET A 1 91 ? -5.381 -12.589 -10.288 1.00 90.62 91 MET A C 1
ATOM 731 O O . MET A 1 91 ? -5.781 -12.706 -9.131 1.00 90.62 91 MET A O 1
ATOM 735 N N . LEU A 1 92 ? -6.174 -12.191 -11.294 1.00 90.75 92 LEU A N 1
ATOM 736 C CA . LEU A 1 92 ? -7.586 -11.812 -11.161 1.00 90.75 92 LEU A CA 1
ATOM 737 C C . LEU A 1 92 ? -7.836 -10.823 -9.997 1.00 90.75 92 LEU A C 1
ATOM 739 O O . LEU A 1 92 ? -8.686 -11.080 -9.133 1.00 90.75 92 LEU A O 1
ATOM 743 N N . PRO A 1 93 ? -7.090 -9.699 -9.935 1.00 90.75 93 PRO A N 1
ATOM 744 C CA . PRO A 1 93 ? -7.149 -8.779 -8.808 1.00 90.75 93 PRO A CA 1
ATOM 745 C C . PRO A 1 93 ? -8.554 -8.198 -8.647 1.00 90.75 93 PRO A C 1
ATOM 747 O O . PRO A 1 93 ? -9.209 -7.822 -9.619 1.00 90.75 93 PRO A O 1
ATOM 750 N N . GLN A 1 94 ? -9.006 -8.096 -7.399 1.00 92.00 94 GLN A N 1
ATOM 751 C CA . GLN A 1 94 ? -10.291 -7.489 -7.071 1.00 92.00 94 GLN A CA 1
ATOM 752 C C . GLN A 1 94 ? -10.097 -6.018 -6.691 1.00 92.00 94 GLN A C 1
ATOM 754 O O . GLN A 1 94 ? -9.262 -5.725 -5.827 1.00 92.00 94 GLN A O 1
ATOM 759 N N . PRO A 1 95 ? -10.844 -5.080 -7.301 1.00 91.38 95 PRO A N 1
ATOM 760 C CA . PRO A 1 95 ? -10.748 -3.676 -6.941 1.00 91.38 95 PRO A CA 1
ATOM 761 C C . PRO A 1 95 ? -11.330 -3.443 -5.545 1.00 91.38 95 PRO A C 1
ATOM 763 O O . PRO A 1 95 ? -12.426 -3.900 -5.221 1.00 91.38 95 PRO A O 1
ATOM 766 N N . VAL A 1 96 ? -10.618 -2.668 -4.728 1.00 89.44 96 VAL A N 1
ATOM 767 C CA . VAL A 1 96 ? -11.191 -2.105 -3.502 1.00 89.44 96 VAL A CA 1
ATOM 768 C C . VAL A 1 96 ? -12.043 -0.903 -3.896 1.00 89.44 96 VAL A C 1
ATOM 770 O O . VAL A 1 96 ? -11.519 0.101 -4.379 1.00 89.44 96 VAL A O 1
ATOM 773 N N . VAL A 1 97 ? -13.356 -1.011 -3.704 1.00 90.00 97 VAL A N 1
ATOM 774 C CA . VAL A 1 97 ? -14.319 0.044 -4.035 1.00 90.00 97 VAL A CA 1
ATOM 775 C C . VAL A 1 97 ? -14.749 0.745 -2.753 1.00 90.00 97 VAL A C 1
ATOM 777 O O . VAL A 1 97 ? -15.367 0.136 -1.882 1.00 90.00 97 VAL A O 1
ATOM 780 N N . PHE A 1 98 ? -14.415 2.028 -2.632 1.00 86.19 98 PHE A N 1
ATOM 781 C CA . PHE A 1 98 ? -14.902 2.860 -1.535 1.00 86.19 98 PHE A CA 1
ATOM 782 C C . PHE A 1 98 ? -16.336 3.340 -1.803 1.00 86.19 98 PHE A C 1
ATOM 784 O O . PHE A 1 98 ? -16.718 3.484 -2.971 1.00 86.19 98 PHE A O 1
ATOM 791 N N . PRO A 1 99 ? -17.127 3.617 -0.749 1.00 85.44 99 PRO A N 1
ATOM 792 C CA . PRO A 1 99 ? -18.446 4.220 -0.888 1.00 85.44 99 PRO A CA 1
ATOM 793 C C . PRO A 1 99 ? -18.408 5.488 -1.741 1.00 85.44 99 PRO A C 1
ATOM 795 O O . PRO A 1 99 ? -17.450 6.267 -1.708 1.00 85.44 99 PRO A O 1
ATOM 798 N N . A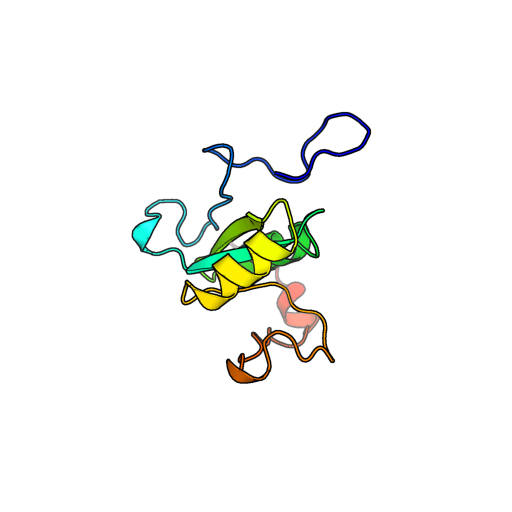RG A 1 100 ? -19.475 5.709 -2.512 1.00 83.38 100 ARG A N 1
ATOM 799 C CA . ARG A 1 100 ? -19.631 6.954 -3.263 1.00 83.38 100 ARG A CA 1
ATOM 800 C C . ARG A 1 100 ? -19.771 8.105 -2.271 1.00 83.38 100 ARG A C 1
ATOM 802 O O . ARG A 1 100 ? -20.487 7.984 -1.287 1.00 83.38 100 ARG A O 1
ATOM 809 N N . HIS A 1 101 ? -19.119 9.225 -2.560 1.00 81.69 101 HIS A N 1
ATOM 810 C CA . HIS A 1 101 ? -19.269 10.432 -1.757 1.00 81.69 101 HIS A CA 1
ATOM 811 C C . HIS A 1 101 ? -20.743 10.872 -1.687 1.00 81.69 101 HIS A C 1
ATOM 813 O O . HIS A 1 101 ? -21.363 11.121 -2.725 1.00 81.69 101 HIS A O 1
ATOM 819 N N . ILE A 1 102 ? -21.265 11.008 -0.467 1.00 83.44 102 ILE A N 1
ATOM 820 C CA . ILE A 1 102 ? -22.585 11.562 -0.155 1.00 83.44 102 ILE A CA 1
ATOM 821 C C . ILE A 1 102 ? -22.362 12.781 0.741 1.00 83.44 102 ILE A C 1
ATOM 823 O O . ILE A 1 102 ? -21.980 12.625 1.894 1.00 83.44 102 ILE A O 1
ATOM 827 N N . ALA A 1 103 ? -22.584 13.994 0.222 1.00 82.56 103 ALA A N 1
ATOM 828 C CA . ALA A 1 103 ? -22.228 15.241 0.915 1.00 82.56 103 ALA A CA 1
ATOM 829 C C . ALA A 1 103 ? -22.779 15.325 2.353 1.00 82.56 103 ALA A C 1
ATOM 831 O O . ALA A 1 103 ? -22.042 15.674 3.271 1.00 82.56 103 ALA A O 1
ATOM 832 N N . SER A 1 104 ? -24.024 14.893 2.570 1.00 83.25 104 SER A N 1
ATOM 833 C CA . SER A 1 104 ? -24.684 14.931 3.880 1.00 83.25 104 SER A CA 1
ATOM 834 C C . SER A 1 104 ? -24.017 14.059 4.953 1.00 83.25 104 SER A C 1
ATOM 836 O O . SER A 1 104 ? -24.105 14.373 6.136 1.00 83.25 104 SER A O 1
ATOM 838 N N . GLU A 1 105 ? -23.318 12.981 4.579 1.00 77.44 105 GLU A N 1
ATOM 839 C CA . GLU A 1 105 ? -22.563 12.155 5.541 1.00 77.44 105 GLU A CA 1
ATOM 840 C C . GLU A 1 105 ? -21.325 12.888 6.079 1.00 77.44 105 GLU A C 1
ATOM 842 O O . GLU A 1 105 ? -20.861 12.613 7.185 1.00 77.44 105 GLU A O 1
ATOM 847 N N . TRP A 1 106 ? -20.810 13.857 5.318 1.00 70.19 106 TRP A N 1
ATOM 848 C CA . TRP A 1 106 ? -19.604 14.621 5.641 1.00 70.19 106 TRP A CA 1
ATOM 849 C C . TRP A 1 106 ? -19.904 15.996 6.253 1.00 70.19 106 TRP A C 1
ATOM 851 O O . TRP A 1 106 ? -18.997 16.636 6.782 1.00 70.19 106 TRP A O 1
ATOM 861 N N . GLU A 1 107 ? -21.167 16.428 6.242 1.00 71.00 107 GLU A N 1
ATOM 862 C CA . GLU A 1 107 ? -21.634 17.665 6.885 1.00 71.00 107 GLU A CA 1
ATOM 863 C C . GLU A 1 107 ? -21.743 17.540 8.414 1.00 71.00 107 GLU A C 1
ATOM 865 O O . GLU A 1 107 ? -21.751 18.545 9.126 1.00 71.00 107 GLU A O 1
ATOM 870 N N . THR A 1 108 ? -21.767 16.319 8.960 1.00 58.50 108 THR A N 1
ATOM 871 C CA . THR A 1 108 ? -21.960 16.130 10.403 1.00 58.50 108 THR A CA 1
ATOM 872 C C . THR A 1 108 ? -20.642 16.261 11.169 1.00 58.50 108 THR A C 1
ATOM 874 O O . THR A 1 108 ? -20.021 15.273 11.564 1.00 58.50 108 THR A O 1
ATOM 877 N N . ARG A 1 109 ? -20.221 17.499 11.445 1.00 50.84 109 ARG A N 1
ATOM 878 C CA . ARG A 1 109 ? -19.326 17.806 12.572 1.00 50.84 109 ARG A CA 1
ATOM 879 C C . ARG A 1 109 ? -19.772 19.079 13.281 1.00 50.84 109 ARG A C 1
ATOM 881 O O . ARG A 1 109 ? -19.598 20.161 12.739 1.00 50.84 109 ARG A O 1
ATOM 888 N N . LEU A 1 110 ? -20.288 18.882 14.501 1.00 52.78 110 LEU A N 1
ATOM 889 C CA . LEU A 1 110 ? -20.161 19.690 15.731 1.00 52.78 110 LEU A CA 1
ATOM 890 C C . LEU A 1 110 ? -21.470 19.631 16.541 1.00 52.78 110 LEU A C 1
ATOM 892 O O . LEU A 1 110 ? -22.253 20.568 16.520 1.00 52.78 110 LEU A O 1
ATOM 896 N N . ASN A 1 111 ? -21.718 18.508 17.226 1.00 45.56 111 ASN A N 1
ATOM 897 C CA . ASN A 1 111 ? -22.555 18.449 18.437 1.00 45.56 111 ASN A CA 1
ATOM 898 C C . ASN A 1 111 ? -22.362 17.099 19.145 1.00 45.56 111 ASN A C 1
ATOM 900 O O . ASN A 1 111 ? -23.295 16.324 19.343 1.00 45.56 111 ASN A O 1
ATOM 904 N N . VAL A 1 112 ? -21.115 16.797 19.507 1.00 49.41 112 VAL A N 1
ATOM 905 C CA . VAL A 1 112 ? -20.843 15.792 20.538 1.00 49.41 112 VAL A CA 1
ATOM 906 C C . VAL A 1 112 ? -20.265 16.560 21.722 1.00 49.41 112 VAL A C 1
ATOM 908 O O . VAL A 1 112 ? -19.215 17.181 21.587 1.00 49.41 112 VAL A O 1
ATOM 911 N N . ILE A 1 113 ? -21.092 16.572 22.770 1.00 45.38 113 ILE A N 1
ATOM 912 C CA . ILE A 1 113 ? -21.024 17.159 24.120 1.00 45.38 113 ILE A CA 1
ATOM 913 C C . ILE A 1 113 ? -19.603 17.346 24.660 1.00 45.38 113 ILE A C 1
ATOM 915 O O . ILE A 1 113 ? -18.824 16.369 24.603 1.00 45.38 113 ILE A O 1
#

Sequence (113 aa):
MVQQSDGSYIAKCPDGRWWPAPACRSDLTKCIPTFTASPGWKLQAMMQWTAAYGFPAAISISNVWGNFEKHVRSFRALHYWWVPDSTFVEMLPQPVVFPRHIASEWETRLNVI

Solvent-accessible surface area (backbone atoms only — not comparable to full-atom values): 7053 Å² total; per-residue (Å²): 96,40,71,46,98,87,71,47,61,82,53,87,32,92,81,61,52,44,38,58,21,80,66,14,59,90,44,70,90,66,31,38,49,25,41,23,36,60,84,37,59,63,47,70,58,54,54,50,48,25,64,72,70,55,46,34,36,26,40,33,52,25,82,41,67,73,54,30,55,49,50,59,75,73,41,94,52,51,64,68,81,73,84,95,61,69,90,57,52,92,70,64,76,79,84,88,78,75,83,78,93,54,71,76,78,72,63,77,78,90,86,80,131

Foldseek 3Di:
DAADPVRDDPDDDPVNFKDWAPLDPVPCVQAAEEEEEPPQPCVVVVNVCCNVVVHTHIYGYDDHDVSRLVVVVVGPHHYDDDPPDDSCVVVVDDDDDDDDDDPVVVPDDDDDD

Organism: NCBI:txid2562237

Secondary structure (DSSP, 8-state):
-PBPTTS-BSS--TTSS-EE-TTTTT-GGGPEEEEEETTTTTHHHHHHHHHHH---EEEEEESSHHHHHHHHHHSS-EE---SS-STTGGG-PPP--PPPP-HHHHS--S---

Radius of gyration: 15.83 Å; Cα contacts (8 Å, |Δi|>4): 152; chains: 1; bounding box: 40×34×42 Å

Mean predicted aligned error: 6.41 Å

pLDDT: mean 86.45, std 11.4, range [45.38, 96.69]

Nearest PDB structures (foldseek):
  8ovo-assembly1_B  TM=6.146E-01  e=1.448E+00  Shigella flexneri
  1u8t-assembly2_B  TM=4.435E-01  e=3.690E+00  Escherichia coli
  1fqw-assembly1_A  TM=5.137E-01  e=6.299E+00  Escherichia coli
  8bxg-assembly1_A  TM=3.340E-01  e=3.229E+00  Escherichia coli